Protein AF-A0AAV4CI43-F1 (afdb_monomer)

Organism: NCBI:txid259542

Solvent-accessible surface area (backbone atoms only — not comparable to full-atom values): 6986 Å² total; per-residue (Å²): 108,68,69,60,51,53,51,51,52,52,49,49,54,48,39,61,66,54,59,50,48,66,75,42,46,82,71,72,71,64,87,42,60,63,74,59,52,51,53,55,49,52,40,51,52,26,58,75,71,66,40,61,73,59,32,51,54,52,51,53,51,51,56,53,36,72,74,34,63,70,53,42,51,54,58,24,53,59,76,71,57,84,60,95,55,79,66,60,56,55,54,51,51,53,47,50,52,52,49,49,52,52,50,56,56,69,69,49,82,70,83,72,80,75,75,82,84,112

Foldseek 3Di:
DVVVVVVVVVVVVCCVPPVVVVVCVLVVPQQACVVVVVLVVVLVVCVVVVPVVVNVVSVVVNVVCVVDSVNVNVVSVVVVPPPPPVVVVVVVVVVVVVVVVVVVVVPDPPPPPPVPPD

InterPro domains:
  IPR027272 Piezo family [PTHR13167] (1-79)
  IPR031334 Piezo non-specific cation channel, cap domain [PF12166] (1-77)

Secondary structure (DSSP, 8-state):
-HHHHHHHHHHHHHIIIIIHHHHHHHHH--S--HHHHHHHHHHHHHHHHT-HHHHHHHHHHHHHHHH-HHHHHHHHHHTT--S--HHHHHHHHHHHHHHHHHHHHHHS------SS--

Sequence (118 aa):
MYVSFVLVIFKFIRSAFIEGRMMYVPYEELPNIDCLLMLFDQMQMAREMKDYWVEEELVAKIIFIFRTPDILFRITRLDLDIKPQPEKSKSHLALLSKFYEEMHNRSRWKPTKLSKFL

pLDDT: mean 75.95, std 16.16, range [40.03, 96.81]

Structure (mmCIF, N/CA/C/O backbone):
data_AF-A0AAV4CI43-F1
#
_entry.id   AF-A0AAV4CI43-F1
#
loop_
_atom_site.group_PDB
_atom_site.id
_atom_site.type_symbol
_atom_site.label_atom_id
_atom_site.label_alt_id
_atom_site.label_comp_id
_atom_site.label_asym_id
_atom_site.label_entity_id
_atom_site.label_seq_id
_atom_site.pdbx_PDB_ins_code
_atom_site.Cartn_x
_atom_site.Cartn_y
_atom_site.Cartn_z
_atom_site.occupancy
_atom_site.B_iso_or_equiv
_atom_site.auth_seq_id
_atom_site.auth_comp_id
_atom_site.auth_asym_id
_atom_site.auth_atom_id
_atom_site.pdbx_PDB_model_num
ATOM 1 N N . MET A 1 1 ? 26.642 -23.637 -22.091 1.00 87.69 1 MET A N 1
ATOM 2 C CA . MET A 1 1 ? 27.150 -22.543 -21.235 1.00 87.69 1 MET A CA 1
ATOM 3 C C . MET A 1 1 ? 26.820 -21.162 -21.790 1.00 87.69 1 MET A C 1
ATOM 5 O O . MET A 1 1 ? 26.128 -20.425 -21.106 1.00 87.69 1 MET A O 1
ATOM 9 N N . TYR A 1 2 ? 27.212 -20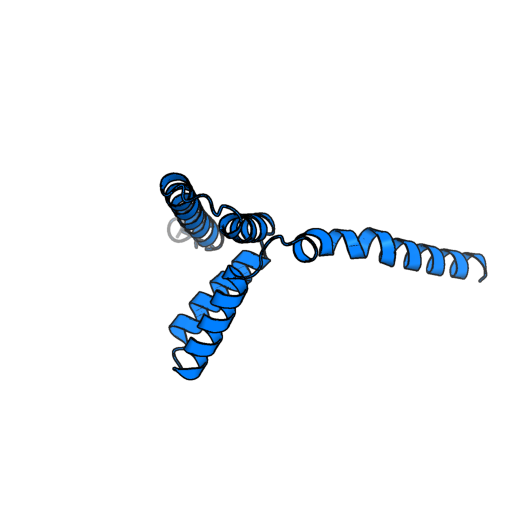.811 -23.022 1.00 92.25 2 TYR A N 1
ATOM 10 C CA . TYR A 1 2 ? 26.881 -19.490 -23.589 1.00 92.25 2 TYR A CA 1
ATOM 11 C C . TYR A 1 2 ? 25.369 -19.277 -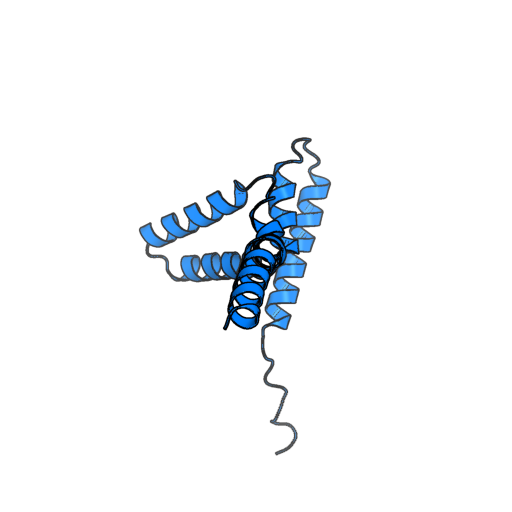23.785 1.00 92.25 2 TYR A C 1
ATOM 13 O O . TYR A 1 2 ? 24.796 -18.332 -23.2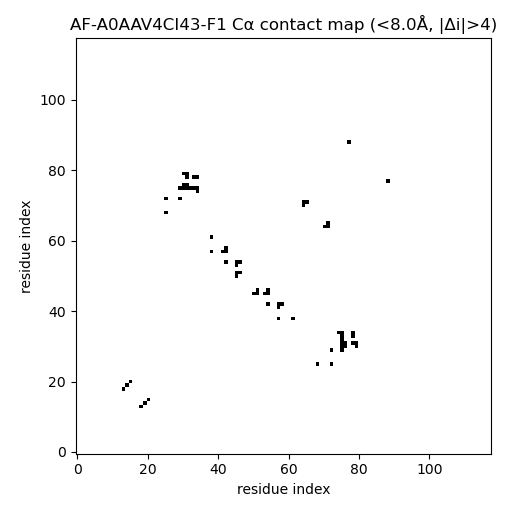56 1.00 92.25 2 TYR A O 1
ATOM 21 N N . VAL A 1 3 ? 24.693 -20.213 -24.458 1.00 94.62 3 VAL A N 1
ATOM 22 C CA . VAL A 1 3 ? 23.250 -20.101 -24.746 1.00 94.62 3 VAL A CA 1
ATOM 23 C C . VAL A 1 3 ? 22.408 -20.087 -23.464 1.00 94.62 3 VAL A C 1
ATOM 25 O O . VAL A 1 3 ? 21.491 -19.282 -23.344 1.00 94.62 3 VAL A O 1
ATOM 28 N N . SER A 1 4 ? 22.747 -20.915 -22.470 1.00 94.44 4 SER A N 1
ATOM 29 C CA . SER A 1 4 ? 22.055 -20.924 -21.172 1.00 94.44 4 SER A CA 1
ATOM 30 C C . SER A 1 4 ? 22.207 -19.594 -20.431 1.00 94.44 4 SER A C 1
ATOM 32 O O . SER A 1 4 ? 21.239 -19.106 -19.860 1.00 94.44 4 SER A O 1
ATOM 34 N N . PHE A 1 5 ? 23.391 -18.978 -20.479 1.00 95.38 5 PHE A N 1
ATOM 35 C CA . PHE A 1 5 ? 23.646 -17.683 -19.848 1.00 95.38 5 PHE A CA 1
ATOM 36 C C . PHE A 1 5 ? 22.871 -16.549 -20.531 1.00 95.38 5 PHE A C 1
ATOM 38 O O . PHE A 1 5 ? 22.192 -15.771 -19.863 1.00 95.38 5 PHE A O 1
ATOM 45 N N . VAL A 1 6 ? 22.890 -16.511 -21.867 1.00 95.50 6 VAL A N 1
ATOM 46 C CA . VAL A 1 6 ? 22.145 -15.516 -22.653 1.00 95.50 6 VAL A CA 1
ATOM 47 C C . VAL A 1 6 ? 20.635 -15.639 -22.418 1.00 95.50 6 VAL A C 1
ATOM 49 O O . VAL A 1 6 ? 19.965 -14.626 -22.235 1.00 95.50 6 VAL A O 1
ATOM 52 N N . LEU A 1 7 ? 20.093 -16.861 -22.343 1.00 94.12 7 LEU A N 1
ATOM 53 C CA . LEU A 1 7 ? 18.671 -17.078 -22.052 1.00 94.12 7 LEU A CA 1
ATOM 54 C C . LEU A 1 7 ? 18.281 -16.626 -20.639 1.00 94.12 7 LEU A C 1
ATOM 56 O O . LEU A 1 7 ? 17.212 -16.043 -20.469 1.00 94.12 7 LEU A O 1
ATOM 60 N N . VAL A 1 8 ? 19.130 -16.855 -19.633 1.00 94.69 8 VAL A N 1
ATOM 61 C CA . VAL A 1 8 ? 18.873 -16.400 -18.256 1.00 94.69 8 VAL A CA 1
ATOM 62 C C . VAL A 1 8 ? 18.861 -14.874 -18.180 1.00 94.69 8 VAL A C 1
ATOM 64 O O . VAL A 1 8 ? 17.922 -14.310 -17.625 1.00 94.69 8 VAL A O 1
ATOM 67 N N . ILE A 1 9 ? 19.837 -14.202 -18.799 1.00 94.00 9 ILE A N 1
ATOM 68 C CA . ILE A 1 9 ? 19.885 -12.732 -18.846 1.00 94.00 9 ILE A CA 1
ATOM 69 C C . ILE A 1 9 ? 18.664 -12.175 -19.579 1.00 94.00 9 ILE A C 1
ATOM 71 O O . ILE A 1 9 ? 18.012 -11.255 -19.089 1.00 94.00 9 ILE A O 1
ATOM 75 N N . PHE A 1 10 ? 18.309 -12.758 -20.723 1.00 91.19 10 PHE A N 1
ATOM 76 C CA . PHE A 1 10 ? 17.148 -12.325 -21.491 1.00 91.19 10 PHE A CA 1
ATOM 77 C C . PHE A 1 10 ? 15.839 -12.502 -20.710 1.00 91.19 10 PHE A C 1
ATOM 79 O O . PHE A 1 10 ? 15.006 -11.597 -20.695 1.00 91.19 10 PHE A O 1
ATOM 86 N N . LYS A 1 11 ? 15.657 -13.632 -20.011 1.00 89.00 11 LYS A N 1
ATOM 87 C CA . LYS A 1 11 ? 14.485 -13.850 -19.147 1.00 89.00 11 LYS A CA 1
ATOM 88 C C . LYS A 1 11 ? 14.458 -12.885 -17.966 1.00 89.00 11 LYS A C 1
ATOM 90 O O . LYS A 1 11 ? 13.384 -12.397 -17.637 1.00 89.00 11 LYS A O 1
ATOM 95 N N . PHE A 1 12 ? 15.607 -12.590 -17.365 1.00 90.75 12 PHE A N 1
ATOM 96 C CA . PHE A 1 12 ? 15.700 -11.650 -16.252 1.00 90.75 12 PHE A CA 1
ATOM 97 C C . PHE A 1 12 ? 15.295 -10.236 -16.677 1.00 90.75 12 PHE A C 1
ATOM 99 O O . PHE A 1 12 ? 14.416 -9.641 -16.062 1.00 90.75 12 PHE A O 1
ATOM 106 N N . ILE A 1 13 ? 15.859 -9.738 -17.782 1.00 90.75 13 ILE A N 1
ATOM 107 C CA . ILE A 1 13 ? 15.497 -8.433 -18.350 1.00 90.75 13 ILE A CA 1
ATOM 108 C C . ILE A 1 13 ? 14.008 -8.424 -18.726 1.00 90.75 13 ILE A C 1
ATOM 110 O O . ILE A 1 13 ? 13.281 -7.507 -18.355 1.00 90.75 13 ILE A O 1
ATOM 114 N N . ARG A 1 14 ? 13.506 -9.466 -19.399 1.00 87.19 14 ARG A N 1
ATOM 115 C CA . ARG A 1 14 ? 12.088 -9.546 -19.776 1.00 87.19 14 ARG A CA 1
ATOM 116 C C . ARG A 1 14 ? 11.165 -9.487 -18.554 1.00 87.19 14 ARG A C 1
ATOM 118 O O . ARG A 1 14 ? 10.192 -8.738 -18.570 1.00 87.19 14 ARG A O 1
ATOM 125 N N . SER A 1 15 ? 11.478 -10.240 -17.505 1.00 84.25 15 SER A N 1
ATOM 126 C CA . SER A 1 15 ? 10.648 -10.301 -16.300 1.00 84.25 15 SER A CA 1
ATOM 127 C C . SER A 1 15 ? 10.701 -9.000 -15.493 1.00 84.25 15 SER A C 1
ATOM 129 O O . SER A 1 15 ? 9.663 -8.491 -15.074 1.00 84.25 15 SER A O 1
ATOM 131 N N . ALA A 1 16 ? 11.884 -8.391 -15.369 1.00 81.81 16 ALA A N 1
ATOM 132 C CA . ALA A 1 16 ? 12.063 -7.116 -14.678 1.00 81.81 16 ALA A CA 1
ATOM 133 C C . ALA A 1 16 ? 11.298 -5.958 -15.344 1.00 81.81 16 ALA A C 1
ATOM 135 O O . ALA A 1 16 ? 10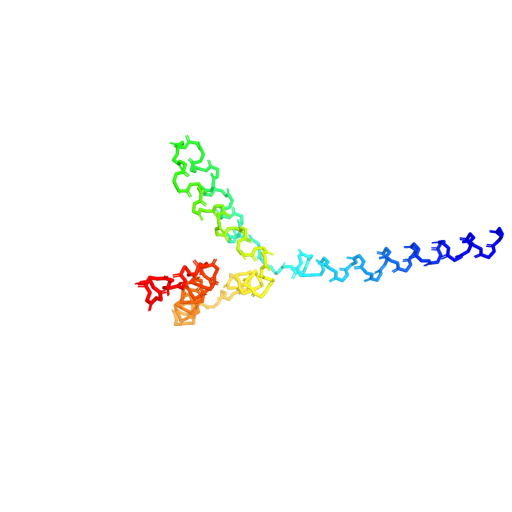.709 -5.129 -14.652 1.00 81.81 16 ALA A O 1
ATOM 136 N N . PHE A 1 17 ? 11.282 -5.897 -16.680 1.00 77.19 17 PHE A N 1
ATOM 137 C CA . PHE A 1 17 ? 10.661 -4.781 -17.400 1.00 77.19 17 PHE A CA 1
ATOM 138 C C . PHE A 1 17 ? 9.166 -4.974 -17.681 1.00 77.19 17 PHE A C 1
ATOM 140 O O . PHE A 1 17 ? 8.424 -3.997 -17.628 1.00 77.19 17 PHE A O 1
ATOM 147 N N . ILE A 1 18 ? 8.712 -6.193 -17.987 1.00 72.31 18 ILE A N 1
ATOM 148 C CA . ILE A 1 18 ? 7.344 -6.424 -18.489 1.00 72.31 18 ILE A CA 1
ATOM 149 C C . ILE A 1 18 ? 6.431 -6.992 -17.405 1.00 72.31 18 ILE A C 1
ATOM 151 O O . ILE A 1 18 ? 5.344 -6.472 -17.180 1.00 72.31 18 ILE A O 1
ATOM 155 N N . GLU A 1 19 ? 6.860 -8.051 -16.723 1.00 70.56 19 GLU A N 1
ATOM 156 C CA . GLU A 1 19 ? 6.009 -8.757 -15.755 1.00 70.56 19 GLU A CA 1
ATOM 157 C C . GLU A 1 19 ? 5.982 -8.040 -14.404 1.00 70.56 19 GLU A C 1
ATOM 159 O O . GLU A 1 19 ? 4.920 -7.919 -13.797 1.00 70.56 19 GLU A O 1
ATOM 164 N N . GLY A 1 20 ? 7.127 -7.499 -13.973 1.00 69.25 20 GLY A N 1
ATOM 165 C CA . GLY A 1 20 ? 7.229 -6.738 -12.733 1.00 69.25 20 GLY A CA 1
ATOM 166 C C . GLY A 1 20 ? 6.344 -5.497 -12.757 1.00 69.25 20 GLY A C 1
ATOM 167 O O . GLY A 1 20 ? 5.473 -5.345 -11.912 1.00 69.25 20 GLY A O 1
ATOM 168 N N . ARG A 1 21 ? 6.508 -4.631 -13.763 1.00 67.94 21 ARG A N 1
ATOM 169 C CA . ARG A 1 21 ? 5.815 -3.333 -13.821 1.00 67.94 21 ARG A CA 1
ATOM 170 C C . ARG A 1 21 ? 4.298 -3.478 -13.904 1.00 67.94 21 ARG A C 1
ATOM 172 O O . ARG A 1 21 ? 3.590 -2.747 -13.225 1.00 67.94 21 ARG A O 1
ATOM 179 N N . MET A 1 22 ? 3.795 -4.451 -14.664 1.00 67.56 22 MET A N 1
ATOM 180 C CA . MET A 1 22 ? 2.360 -4.606 -14.928 1.00 67.56 22 MET A CA 1
ATOM 181 C C . MET A 1 22 ? 1.543 -4.970 -13.676 1.00 67.56 22 MET A C 1
ATOM 183 O O . MET A 1 22 ? 0.391 -4.556 -13.570 1.00 67.56 22 MET A O 1
ATOM 187 N N . MET A 1 23 ? 2.138 -5.678 -12.705 1.00 71.75 23 MET A N 1
ATOM 188 C CA . MET A 1 23 ? 1.498 -5.937 -11.406 1.00 71.75 23 MET A CA 1
ATOM 189 C C . MET A 1 23 ? 1.442 -4.700 -10.498 1.00 71.75 23 MET A C 1
ATOM 191 O O . MET A 1 23 ? 0.552 -4.619 -9.651 1.00 71.75 23 MET A O 1
ATOM 195 N N . TYR A 1 24 ? 2.359 -3.743 -10.672 1.00 75.75 24 TYR A N 1
ATOM 196 C CA . TYR A 1 24 ? 2.443 -2.533 -9.847 1.00 75.75 24 TYR A CA 1
ATOM 197 C C . TYR A 1 24 ? 1.699 -1.325 -10.428 1.00 75.75 24 TYR A C 1
ATOM 199 O O . TYR A 1 24 ? 1.371 -0.424 -9.663 1.00 75.75 24 TYR A O 1
ATOM 207 N N . VAL A 1 25 ? 1.344 -1.326 -11.722 1.00 74.94 25 VAL A N 1
ATOM 208 C CA . VAL A 1 25 ? 0.537 -0.265 -12.370 1.00 74.94 25 VAL A CA 1
ATOM 209 C C . VAL A 1 25 ? -0.666 0.209 -11.534 1.00 74.94 25 VAL A C 1
ATOM 211 O O . VAL A 1 25 ? -0.816 1.419 -11.380 1.00 74.94 25 VAL A O 1
ATOM 214 N N . PRO A 1 26 ? -1.518 -0.664 -10.948 1.00 75.69 26 PRO A N 1
ATOM 215 C CA . PRO A 1 26 ? -2.662 -0.198 -10.157 1.00 75.69 26 PRO A CA 1
ATOM 216 C C . PRO A 1 26 ? -2.283 0.517 -8.850 1.00 75.69 26 PRO A C 1
ATOM 218 O O . PRO A 1 26 ? -3.163 1.128 -8.254 1.00 75.69 26 PRO A O 1
ATOM 221 N N . TYR A 1 27 ? -1.025 0.429 -8.403 1.00 77.50 27 TYR A N 1
ATOM 222 C CA . TYR A 1 27 ? -0.500 1.072 -7.193 1.00 77.50 27 TYR A CA 1
ATOM 223 C C . TYR A 1 27 ? 0.434 2.259 -7.488 1.00 77.50 27 TYR A C 1
ATOM 225 O O . TYR A 1 27 ? 0.579 3.132 -6.637 1.00 77.50 27 TYR A O 1
ATOM 233 N N . GLU A 1 28 ? 1.077 2.304 -8.659 1.00 75.12 28 GLU A N 1
ATOM 234 C CA . GLU A 1 28 ? 1.926 3.434 -9.077 1.00 75.12 28 GLU A CA 1
ATOM 235 C C . GLU A 1 28 ? 1.089 4.619 -9.594 1.00 75.12 28 GLU A C 1
ATOM 237 O O . GLU A 1 28 ? 1.448 5.770 -9.366 1.00 75.12 28 GLU A O 1
ATOM 242 N N . GLU A 1 29 ? -0.056 4.359 -10.233 1.00 75.50 29 GLU A N 1
ATOM 243 C CA . GLU A 1 29 ? -0.846 5.370 -10.958 1.00 75.50 29 GLU A CA 1
ATOM 244 C C . GLU A 1 29 ? -2.080 5.857 -10.164 1.00 75.50 29 GLU A C 1
ATOM 246 O O . GLU A 1 29 ? -3.193 5.946 -10.700 1.00 75.50 29 GLU A O 1
ATOM 251 N N . LEU A 1 30 ? -1.923 6.138 -8.861 1.00 80.62 30 LEU A N 1
ATOM 252 C CA . LEU A 1 30 ? -3.019 6.655 -8.029 1.00 80.62 30 LEU A CA 1
ATOM 253 C C . LEU A 1 30 ? -3.156 8.184 -8.161 1.00 80.62 30 LEU A C 1
ATOM 255 O O . LEU A 1 30 ? -2.202 8.905 -7.877 1.00 80.62 30 LEU A O 1
ATOM 259 N N . PRO A 1 31 ? -4.346 8.707 -8.516 1.00 76.81 31 PRO A N 1
ATOM 260 C CA . PRO A 1 31 ? -4.559 10.145 -8.681 1.00 76.81 31 PRO A CA 1
ATOM 261 C C . PRO A 1 31 ? -4.545 10.958 -7.374 1.00 76.81 31 PRO A C 1
ATOM 263 O O . PRO A 1 31 ? -4.041 12.078 -7.369 1.00 76.81 31 PRO A O 1
ATOM 266 N N . ASN A 1 32 ? -5.129 10.435 -6.289 1.00 81.06 32 ASN A N 1
ATOM 267 C CA . ASN A 1 32 ? -5.109 11.045 -4.955 1.00 81.06 32 ASN A CA 1
ATOM 268 C C . ASN A 1 32 ? -5.147 9.944 -3.873 1.00 81.06 32 ASN A C 1
ATOM 270 O O . ASN A 1 32 ? -5.933 9.007 -3.979 1.00 81.06 32 ASN A O 1
ATOM 274 N N . ILE A 1 33 ? -4.291 10.040 -2.852 1.00 85.25 33 ILE A N 1
ATOM 275 C CA . ILE A 1 33 ? -4.096 9.043 -1.785 1.00 85.25 33 ILE A CA 1
ATOM 276 C C . ILE A 1 33 ? -4.581 9.580 -0.415 1.00 85.25 33 ILE A C 1
ATOM 278 O O . ILE A 1 33 ? -4.549 8.858 0.580 1.00 85.25 33 ILE A O 1
ATOM 282 N N . ASP A 1 34 ? -5.096 10.811 -0.340 1.00 84.38 34 ASP A N 1
ATOM 283 C CA . ASP A 1 34 ? -5.432 11.499 0.916 1.00 84.38 34 ASP A CA 1
ATOM 284 C C . ASP A 1 34 ? -6.434 10.723 1.786 1.00 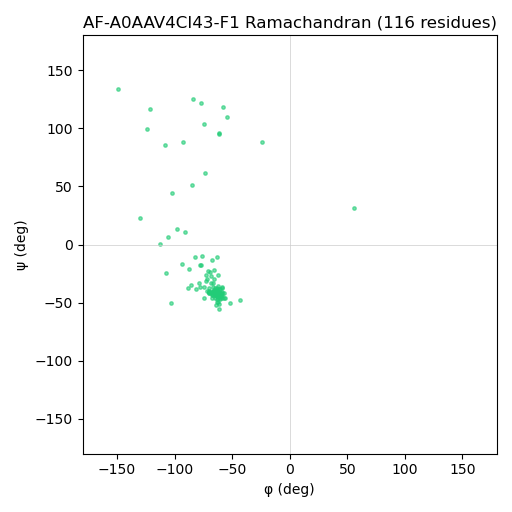84.38 34 ASP A C 1
ATOM 286 O O . ASP A 1 34 ? -6.188 10.514 2.973 1.00 84.38 34 ASP A O 1
ATOM 290 N N . CYS A 1 35 ? -7.521 10.198 1.208 1.00 80.56 35 CYS A N 1
ATOM 291 C CA . CYS A 1 35 ? -8.487 9.378 1.948 1.00 80.56 35 CYS A CA 1
ATOM 292 C C . CYS A 1 35 ? -7.849 8.121 2.574 1.00 80.56 35 CYS A C 1
ATOM 294 O O . CYS A 1 35 ? -8.187 7.732 3.696 1.00 80.56 35 CYS A O 1
ATOM 296 N N . LEU A 1 36 ? -6.895 7.495 1.878 1.00 87.31 36 LEU A N 1
ATOM 297 C CA . LEU A 1 36 ? -6.182 6.329 2.395 1.00 87.31 36 LEU A CA 1
ATOM 298 C C . LEU A 1 36 ? -5.239 6.722 3.540 1.00 87.31 36 LEU A C 1
ATOM 300 O O . LEU A 1 36 ? -5.187 6.019 4.548 1.00 87.31 36 LEU A O 1
ATOM 304 N N . LEU A 1 37 ? -4.539 7.855 3.412 1.00 89.62 37 LEU A N 1
ATOM 305 C CA . LEU A 1 37 ? -3.697 8.402 4.480 1.00 89.62 37 LEU A CA 1
ATOM 306 C C . LEU A 1 37 ? -4.517 8.725 5.731 1.00 89.62 37 LEU A C 1
ATOM 308 O O . LEU A 1 37 ? -4.103 8.367 6.830 1.00 89.62 37 LEU A O 1
ATOM 312 N N . MET A 1 38 ? -5.708 9.308 5.569 1.00 88.75 38 MET A N 1
ATOM 313 C CA . MET A 1 38 ? -6.625 9.542 6.686 1.00 88.75 38 MET A CA 1
ATOM 314 C C . MET A 1 38 ? -7.001 8.230 7.383 1.00 88.75 38 MET A C 1
ATOM 316 O O . MET A 1 38 ? -7.006 8.175 8.607 1.00 88.75 38 MET A O 1
ATOM 320 N N . LEU A 1 39 ? -7.2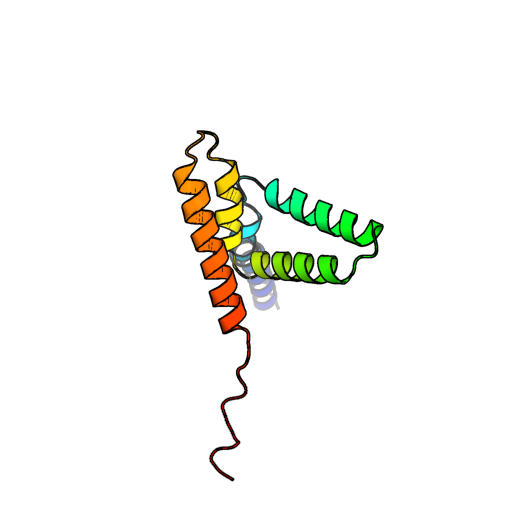63 7.153 6.636 1.00 89.44 39 LEU A N 1
ATOM 321 C CA . LEU A 1 39 ? -7.581 5.840 7.210 1.00 89.44 39 LEU A CA 1
ATOM 322 C C . LEU A 1 39 ? -6.412 5.254 8.022 1.00 89.44 39 LEU A C 1
ATOM 324 O O . LEU A 1 39 ? -6.627 4.675 9.088 1.00 89.44 39 LEU A O 1
ATOM 328 N N . PHE A 1 40 ? -5.180 5.423 7.535 1.00 92.06 40 PHE A N 1
ATOM 329 C CA . PHE A 1 40 ? -3.975 5.014 8.261 1.00 92.06 40 PHE A CA 1
ATOM 330 C C . PHE A 1 40 ? -3.749 5.836 9.530 1.00 92.06 40 PHE A C 1
ATOM 332 O O . PHE A 1 40 ? -3.327 5.279 10.543 1.00 92.06 40 PHE A O 1
ATOM 339 N N . ASP A 1 41 ? -4.064 7.127 9.497 1.00 94.75 41 ASP A N 1
ATOM 340 C CA . ASP A 1 41 ? -3.992 7.998 10.667 1.00 94.75 41 ASP A CA 1
ATOM 341 C C . ASP A 1 41 ? -5.035 7.599 11.724 1.00 94.75 41 ASP A C 1
ATOM 343 O O . ASP A 1 41 ? -4.699 7.416 12.892 1.00 94.75 41 ASP A O 1
ATOM 347 N N . GLN A 1 42 ? -6.274 7.301 11.309 1.00 93.75 42 GLN A N 1
ATOM 348 C CA . GLN A 1 42 ? -7.305 6.772 12.215 1.00 93.75 42 GLN A CA 1
ATOM 349 C C . GLN A 1 42 ? -6.884 5.454 12.886 1.00 93.75 42 GLN A C 1
ATOM 351 O O . GLN A 1 42 ? -7.177 5.240 14.061 1.00 93.75 42 GLN A O 1
ATOM 356 N N . MET A 1 43 ? -6.169 4.573 12.176 1.00 93.81 43 MET A N 1
ATOM 357 C CA . MET A 1 43 ? -5.626 3.341 12.762 1.00 93.81 43 MET A CA 1
ATOM 358 C C . MET A 1 43 ? -4.586 3.643 13.852 1.00 93.81 43 MET A C 1
ATOM 360 O O . MET A 1 43 ? -4.582 2.992 14.896 1.00 93.81 43 MET A O 1
ATOM 364 N N . GLN A 1 44 ? -3.713 4.630 13.637 1.00 95.00 44 GLN A N 1
ATOM 365 C CA . GLN A 1 44 ? -2.733 5.023 14.653 1.00 95.00 44 GLN A CA 1
ATOM 366 C C . GLN A 1 44 ? -3.410 5.677 15.859 1.00 95.00 44 GLN A C 1
ATOM 368 O O . GLN A 1 44 ? -3.089 5.326 16.992 1.00 95.00 44 GLN A O 1
ATOM 373 N N . MET A 1 45 ? -4.417 6.525 15.639 1.00 95.81 45 MET A N 1
ATOM 374 C CA . MET A 1 45 ? -5.231 7.083 16.724 1.00 95.81 45 MET A CA 1
ATOM 375 C C . MET A 1 45 ? -5.923 5.984 17.544 1.00 95.81 45 MET A C 1
ATOM 377 O O . MET A 1 45 ? -5.897 6.021 18.774 1.00 95.81 45 MET A O 1
ATOM 381 N N . ALA A 1 46 ? -6.499 4.967 16.892 1.00 94.81 46 ALA A N 1
ATOM 382 C CA . ALA A 1 46 ? -7.110 3.825 17.581 1.00 94.81 46 ALA A CA 1
ATOM 383 C C . ALA A 1 46 ? -6.090 3.061 18.447 1.00 94.81 46 ALA A C 1
ATOM 385 O O . ALA A 1 46 ? -6.395 2.673 19.580 1.00 94.81 46 ALA A O 1
ATOM 386 N N . ARG A 1 47 ? -4.850 2.920 17.959 1.00 95.38 47 ARG A N 1
ATOM 387 C CA . ARG A 1 47 ? -3.746 2.304 18.705 1.00 95.38 47 ARG A CA 1
ATOM 388 C C . ARG A 1 47 ? -3.324 3.126 19.921 1.00 95.38 47 ARG A C 1
ATOM 390 O O . ARG A 1 47 ? -3.071 2.553 20.979 1.00 95.38 47 ARG A O 1
ATOM 397 N N . GLU A 1 48 ? -3.270 4.450 19.799 1.00 96.81 48 GLU A N 1
ATOM 398 C CA . GLU A 1 48 ? -2.986 5.347 20.927 1.00 96.81 48 GLU A CA 1
ATOM 399 C C . GLU A 1 48 ? -4.074 5.264 22.006 1.00 96.81 48 GLU A C 1
ATOM 401 O O . GLU A 1 48 ? -3.767 5.242 23.200 1.00 96.81 48 GLU A O 1
ATOM 406 N N . MET A 1 49 ? -5.337 5.125 21.593 1.00 95.81 49 MET A N 1
ATOM 407 C CA . MET A 1 49 ? -6.479 4.919 22.491 1.00 95.81 49 MET A CA 1
ATOM 408 C C . MET A 1 49 ? -6.579 3.491 23.053 1.00 95.81 49 MET A C 1
ATOM 410 O O . MET A 1 49 ? -7.354 3.258 23.981 1.00 95.81 49 MET A O 1
ATOM 414 N N . LYS A 1 50 ? -5.776 2.545 22.543 1.00 95.19 50 LYS A N 1
ATOM 415 C CA . LYS A 1 50 ? -5.813 1.109 22.877 1.00 95.19 50 LYS A CA 1
ATOM 416 C C . LYS A 1 50 ? -7.189 0.464 22.654 1.00 95.19 50 LYS A C 1
ATOM 418 O O . LYS A 1 50 ? -7.549 -0.479 23.363 1.00 95.19 50 LYS A O 1
ATOM 423 N N . ASP A 1 51 ? -7.945 0.957 21.674 1.00 94.31 51 ASP A N 1
ATOM 424 C CA . ASP A 1 51 ? -9.223 0.368 21.271 1.00 94.31 51 ASP A CA 1
ATOM 425 C C . ASP A 1 51 ? -9.012 -0.627 20.122 1.00 94.31 51 ASP A C 1
ATOM 427 O O . ASP A 1 51 ? -9.064 -0.296 18.935 1.00 94.31 51 ASP A O 1
ATOM 431 N N . TYR A 1 52 ? -8.746 -1.877 20.501 1.00 91.62 52 TYR A N 1
ATOM 432 C CA . TYR A 1 52 ? -8.413 -2.941 19.555 1.00 91.62 52 TYR A CA 1
ATOM 433 C C . TYR A 1 52 ? -9.594 -3.379 18.680 1.00 91.62 52 TYR A C 1
ATOM 435 O O . TYR A 1 52 ? -9.374 -3.892 17.586 1.00 91.62 52 TYR A O 1
ATOM 443 N N . TRP A 1 53 ? -10.836 -3.173 19.129 1.00 92.50 53 TRP A N 1
ATOM 444 C CA . TRP A 1 53 ? -12.023 -3.540 18.349 1.00 92.50 53 TRP A CA 1
ATOM 445 C C . TRP A 1 53 ? -12.146 -2.660 17.102 1.00 92.50 53 TRP A C 1
ATOM 447 O O . TRP A 1 53 ? -12.400 -3.150 16.002 1.00 92.50 53 TRP A O 1
ATOM 457 N N . VAL A 1 54 ? -11.907 -1.357 17.270 1.00 92.31 54 VAL A N 1
ATOM 458 C CA . VAL A 1 54 ? -11.906 -0.391 16.166 1.00 92.31 54 VAL A CA 1
ATOM 459 C C . VAL A 1 54 ? -10.675 -0.573 15.277 1.00 92.31 54 VAL A C 1
ATOM 461 O O . VAL A 1 54 ? -10.797 -0.512 14.052 1.00 92.31 54 VAL A O 1
ATOM 464 N N . GLU A 1 55 ? -9.500 -0.835 15.865 1.00 91.88 55 GLU A N 1
ATOM 465 C CA . GLU A 1 55 ? -8.280 -1.134 15.101 1.00 91.88 55 GLU A CA 1
ATOM 466 C C . GLU A 1 55 ? -8.498 -2.326 14.155 1.00 91.88 55 GLU A C 1
ATOM 468 O O . GLU A 1 55 ? -8.175 -2.233 12.969 1.00 91.88 55 GLU A O 1
ATOM 473 N N . GLU A 1 56 ? -9.104 -3.415 14.637 1.00 92.25 56 GLU A N 1
ATOM 474 C CA . GLU A 1 56 ? -9.377 -4.609 13.830 1.00 92.25 56 GLU A CA 1
ATOM 475 C C . GLU A 1 56 ? -10.318 -4.312 12.648 1.00 92.25 56 GLU A C 1
ATOM 477 O O . GLU A 1 56 ? -10.042 -4.727 11.517 1.00 92.25 56 GLU A O 1
ATOM 482 N N . GLU A 1 57 ? -11.389 -3.539 12.863 1.00 90.06 57 GLU A N 1
ATOM 483 C CA . GLU A 1 57 ? -12.318 -3.165 11.789 1.00 90.06 57 GLU A CA 1
ATOM 484 C C . GLU A 1 57 ? -11.652 -2.261 10.733 1.00 90.06 57 GLU A C 1
ATOM 486 O O . GLU A 1 57 ? -11.842 -2.453 9.525 1.00 90.06 57 GLU A O 1
ATOM 491 N N . LEU A 1 58 ? -10.838 -1.290 11.165 1.00 92.19 58 LEU A N 1
ATOM 492 C CA . LEU A 1 58 ? -10.097 -0.402 10.264 1.00 92.19 58 LEU A CA 1
ATOM 493 C C . LEU A 1 58 ? -9.061 -1.176 9.440 1.00 92.19 58 LEU A C 1
ATOM 495 O O . LEU A 1 58 ? -8.972 -0.986 8.224 1.00 92.19 58 LEU A O 1
ATOM 499 N N . VAL A 1 59 ? -8.328 -2.099 10.065 1.00 91.69 59 VAL A N 1
ATOM 500 C CA . VAL A 1 59 ? -7.355 -2.959 9.378 1.00 91.69 59 VAL A CA 1
ATOM 501 C C . VAL A 1 59 ? -8.050 -3.877 8.371 1.00 91.69 59 VAL A C 1
ATOM 503 O O . VAL A 1 59 ? -7.592 -3.993 7.230 1.00 91.69 59 VAL A O 1
ATOM 506 N N . ALA A 1 60 ? -9.188 -4.478 8.730 1.00 89.25 60 ALA A N 1
ATOM 507 C CA . ALA A 1 60 ? -9.973 -5.297 7.808 1.00 89.25 60 ALA A CA 1
ATOM 508 C C . ALA A 1 60 ? -10.415 -4.499 6.568 1.00 89.25 60 ALA A C 1
ATOM 510 O O . ALA A 1 60 ? -10.326 -4.992 5.438 1.00 89.25 60 ALA A O 1
ATOM 511 N N . LYS A 1 61 ? -10.825 -3.239 6.765 1.00 86.25 61 LYS A N 1
ATOM 512 C CA . LYS A 1 61 ? -11.208 -2.319 5.687 1.00 86.25 61 LYS A CA 1
ATOM 513 C C . LYS A 1 61 ? -10.035 -2.016 4.752 1.00 86.25 61 LYS A C 1
ATOM 515 O O . LYS A 1 61 ? -10.201 -2.094 3.536 1.00 86.25 61 LYS A O 1
ATOM 520 N N . ILE A 1 62 ? -8.845 -1.755 5.297 1.00 89.38 62 ILE A N 1
ATOM 521 C CA . ILE A 1 62 ? -7.619 -1.513 4.516 1.00 89.38 62 ILE A CA 1
ATOM 522 C C . ILE A 1 62 ? -7.254 -2.742 3.673 1.00 89.38 62 ILE A C 1
ATOM 524 O O . ILE A 1 62 ? -7.084 -2.629 2.459 1.00 89.38 62 ILE A O 1
ATOM 528 N N . ILE A 1 63 ? -7.188 -3.929 4.286 1.00 89.88 63 ILE A N 1
ATOM 529 C CA . ILE A 1 63 ? -6.852 -5.180 3.584 1.00 89.88 63 ILE A CA 1
ATOM 530 C C . ILE A 1 63 ? -7.826 -5.428 2.429 1.00 89.88 63 ILE A C 1
ATOM 532 O O . ILE A 1 63 ? -7.425 -5.822 1.332 1.00 89.88 63 ILE A O 1
ATOM 536 N N . PHE A 1 64 ? -9.113 -5.180 2.662 1.00 85.81 64 PHE A N 1
ATOM 537 C CA . PHE A 1 64 ? -10.138 -5.360 1.648 1.00 85.81 64 PHE A CA 1
ATOM 538 C C . PHE A 1 64 ? -9.965 -4.409 0.454 1.00 85.81 64 PHE A C 1
ATOM 540 O O . PHE A 1 64 ? -10.058 -4.849 -0.696 1.00 85.81 64 PHE A O 1
ATOM 547 N N . ILE A 1 65 ? -9.661 -3.134 0.717 1.00 86.06 65 ILE A N 1
ATOM 548 C CA . ILE A 1 65 ? -9.395 -2.130 -0.321 1.00 86.06 65 ILE A CA 1
ATOM 549 C C . ILE A 1 65 ? -8.188 -2.544 -1.174 1.00 86.06 65 ILE A C 1
ATOM 551 O O . ILE A 1 65 ? -8.286 -2.552 -2.398 1.00 86.06 65 ILE A O 1
ATOM 555 N N . PHE A 1 66 ? -7.082 -2.963 -0.553 1.00 87.56 66 PHE A N 1
ATOM 556 C CA . PHE A 1 66 ? -5.876 -3.381 -1.281 1.00 87.56 66 PHE A CA 1
ATOM 557 C C . PHE A 1 66 ? -6.050 -4.682 -2.069 1.00 87.56 66 PHE A C 1
ATOM 559 O O . PHE A 1 66 ? -5.397 -4.881 -3.089 1.00 87.56 66 PHE A O 1
ATOM 566 N N . ARG A 1 67 ? -6.951 -5.570 -1.640 1.00 84.56 67 ARG A N 1
ATOM 567 C CA . ARG A 1 67 ? -7.228 -6.820 -2.359 1.00 84.56 67 ARG A CA 1
ATOM 568 C C . ARG A 1 67 ? -7.982 -6.597 -3.674 1.00 84.56 67 ARG A C 1
ATOM 570 O O . ARG A 1 67 ? -7.921 -7.458 -4.552 1.00 84.56 67 ARG A O 1
ATOM 577 N N . THR A 1 68 ? -8.697 -5.480 -3.809 1.00 83.31 68 THR A N 1
ATOM 578 C CA . THR A 1 68 ? -9.530 -5.194 -4.982 1.00 83.31 68 THR A CA 1
ATOM 579 C C . THR A 1 68 ? -9.117 -3.862 -5.618 1.00 83.31 68 THR A C 1
ATOM 581 O O . THR A 1 68 ? -9.566 -2.807 -5.160 1.00 83.31 68 THR A O 1
ATOM 584 N N . PRO A 1 69 ? -8.322 -3.874 -6.705 1.00 82.69 69 PRO A N 1
ATOM 585 C CA . PRO A 1 69 ? -7.796 -2.645 -7.305 1.00 82.69 69 PRO A CA 1
ATOM 586 C C . PRO A 1 69 ? -8.901 -1.715 -7.838 1.00 82.69 69 PRO A C 1
ATOM 588 O O . PRO A 1 69 ? -8.734 -0.498 -7.834 1.00 82.69 69 PRO A O 1
ATOM 591 N N . ASP A 1 70 ? -10.069 -2.252 -8.211 1.00 81.62 70 ASP A N 1
ATOM 592 C CA . ASP A 1 70 ? -11.230 -1.450 -8.624 1.00 81.62 70 ASP A CA 1
ATOM 593 C C . ASP A 1 70 ? -11.750 -0.526 -7.516 1.00 81.62 70 ASP A C 1
ATOM 595 O O . ASP A 1 70 ? -12.188 0.594 -7.786 1.00 81.62 70 ASP A O 1
ATOM 599 N N . ILE A 1 71 ? -11.739 -0.997 -6.265 1.00 79.12 71 ILE A N 1
ATOM 600 C CA . ILE A 1 71 ? -12.222 -0.232 -5.109 1.00 79.12 71 ILE A CA 1
ATOM 601 C C . ILE A 1 71 ? -11.204 0.843 -4.759 1.00 79.12 71 ILE A C 1
ATOM 603 O O . ILE A 1 71 ? -11.585 1.999 -4.580 1.00 79.12 71 ILE A O 1
ATOM 607 N N . LEU A 1 72 ? -9.921 0.469 -4.725 1.00 83.50 72 LEU A N 1
ATOM 608 C CA . LEU A 1 72 ? -8.815 1.395 -4.504 1.00 83.50 72 LEU A CA 1
ATOM 609 C C . LEU A 1 72 ? -8.903 2.576 -5.480 1.00 83.50 72 LEU A C 1
ATOM 611 O O . LEU A 1 72 ? -8.943 3.732 -5.067 1.00 83.50 72 LEU A O 1
ATOM 615 N N . PHE A 1 73 ? -9.067 2.292 -6.770 1.00 84.00 73 PHE A N 1
ATOM 616 C CA . PHE A 1 73 ? -9.163 3.331 -7.786 1.00 84.00 73 PHE A CA 1
ATOM 617 C C . PHE A 1 73 ? -10.409 4.213 -7.647 1.00 84.00 73 PHE A C 1
ATOM 619 O O . PHE A 1 73 ? -10.338 5.434 -7.794 1.00 84.00 73 PHE A O 1
ATOM 626 N N . ARG A 1 74 ? -11.561 3.617 -7.324 1.00 78.56 74 ARG A N 1
ATOM 627 C CA . ARG A 1 74 ? -12.793 4.370 -7.060 1.00 78.56 74 ARG A CA 1
ATOM 628 C C . ARG A 1 74 ? -12.630 5.334 -5.893 1.00 78.56 74 ARG A C 1
ATOM 630 O O . ARG A 1 74 ? -13.069 6.466 -6.026 1.00 78.56 74 ARG A O 1
ATOM 637 N N . ILE A 1 75 ? -11.990 4.916 -4.802 1.00 76.06 75 ILE A N 1
ATOM 638 C CA . ILE A 1 75 ? -11.734 5.769 -3.632 1.00 76.06 75 ILE A CA 1
ATOM 639 C C . ILE A 1 75 ? -10.841 6.950 -4.024 1.00 76.06 75 ILE A C 1
ATOM 641 O O . ILE A 1 75 ? -11.211 8.097 -3.811 1.00 76.06 75 ILE A O 1
ATOM 645 N N . THR A 1 76 ? -9.731 6.675 -4.707 1.00 80.62 76 THR A N 1
ATOM 646 C CA . THR A 1 76 ? -8.726 7.692 -5.080 1.00 80.62 76 THR A CA 1
ATOM 647 C C . THR A 1 76 ? -9.230 8.738 -6.082 1.00 80.62 76 THR A C 1
ATOM 649 O O . THR A 1 76 ? -8.691 9.837 -6.172 1.00 80.62 76 THR A O 1
ATOM 652 N N . ARG A 1 77 ? -10.282 8.424 -6.851 1.00 77.19 77 ARG A N 1
ATOM 653 C CA . ARG A 1 77 ? -10.908 9.353 -7.805 1.00 77.19 77 ARG A CA 1
ATOM 654 C C . ARG A 1 77 ? -12.002 10.226 -7.197 1.00 77.19 77 ARG A C 1
ATOM 656 O O . ARG A 1 77 ? -12.323 11.251 -7.790 1.00 77.19 77 ARG A O 1
ATOM 663 N N . LEU A 1 78 ? -12.587 9.833 -6.065 1.00 65.62 78 LEU A N 1
ATOM 664 C CA . LEU A 1 78 ? -13.677 10.587 -5.435 1.00 65.62 78 LEU A CA 1
ATOM 665 C C . LEU A 1 78 ? -13.207 11.950 -4.911 1.00 65.62 78 LEU A C 1
ATOM 667 O O . LEU A 1 78 ? -13.964 12.912 -5.000 1.00 65.62 78 LEU A O 1
ATOM 671 N N . ASP A 1 79 ? -11.957 12.049 -4.455 1.00 59.34 79 ASP A N 1
ATOM 672 C CA . ASP A 1 79 ? -11.394 13.295 -3.918 1.00 59.34 79 ASP A CA 1
ATOM 673 C C . ASP A 1 79 ? -10.992 14.304 -5.009 1.00 59.34 79 ASP A C 1
ATOM 675 O O . ASP A 1 79 ? -10.856 15.494 -4.734 1.00 59.34 79 ASP A O 1
ATOM 679 N N 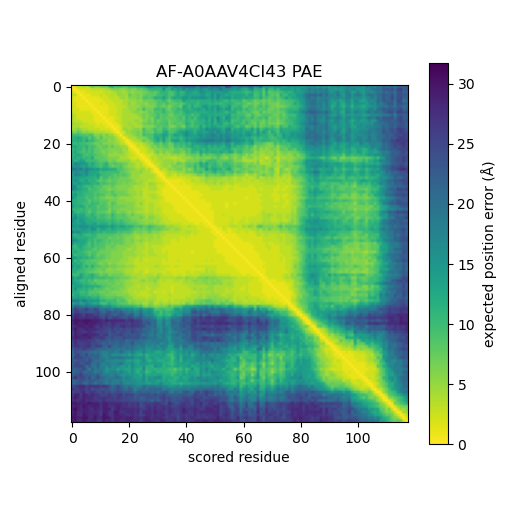. LEU A 1 80 ? -10.843 13.867 -6.268 1.00 55.66 80 LEU A N 1
ATOM 680 C CA . LEU A 1 80 ? -10.563 14.770 -7.392 1.00 55.66 80 LEU A CA 1
ATOM 681 C C . LEU A 1 80 ? -11.801 15.533 -7.888 1.00 55.66 80 LEU A C 1
ATOM 683 O O . LEU A 1 80 ? -11.654 16.534 -8.590 1.00 55.66 80 LEU A O 1
ATOM 687 N N . ASP A 1 81 ? -13.016 15.094 -7.550 1.00 52.91 81 ASP A N 1
ATOM 688 C CA . ASP A 1 81 ? -14.261 15.701 -8.038 1.00 52.91 81 ASP A CA 1
ATOM 689 C C . ASP A 1 81 ? -14.678 16.903 -7.164 1.00 52.91 81 ASP A C 1
ATOM 691 O O . ASP A 1 81 ? -15.820 17.023 -6.715 1.00 52.91 81 ASP A O 1
ATOM 695 N N . ILE A 1 82 ? -13.744 17.841 -6.933 1.00 52.38 82 ILE A N 1
ATOM 696 C CA . ILE A 1 82 ? -14.023 19.171 -6.365 1.00 52.38 82 ILE A CA 1
ATOM 697 C C . ILE A 1 82 ? -14.713 20.029 -7.444 1.00 52.38 82 ILE A C 1
ATOM 699 O O . ILE A 1 82 ? -14.251 21.079 -7.881 1.00 52.38 82 ILE A O 1
ATOM 703 N N . LYS A 1 83 ? -15.887 19.571 -7.873 1.00 46.47 83 LYS A N 1
ATOM 704 C CA . LYS A 1 83 ? -17.057 20.417 -8.064 1.00 46.47 83 LYS A CA 1
ATOM 705 C C . LYS A 1 83 ? -18.117 19.813 -7.147 1.00 46.47 83 LYS A C 1
ATOM 707 O O . LYS A 1 83 ? -18.494 18.668 -7.379 1.00 46.47 83 LYS A O 1
ATOM 712 N N . PRO A 1 84 ? -18.605 20.526 -6.116 1.00 49.34 84 PRO A N 1
ATOM 713 C CA . PRO A 1 84 ? -19.551 19.964 -5.160 1.00 49.34 84 PRO A CA 1
ATOM 714 C C . PRO A 1 84 ? -20.837 19.546 -5.883 1.00 49.34 84 PRO A C 1
ATOM 716 O O . PRO A 1 84 ? -21.730 20.354 -6.123 1.00 49.34 84 PRO A O 1
ATOM 719 N N . GLN A 1 85 ? -20.918 18.270 -6.256 1.00 45.41 85 GLN A N 1
ATOM 720 C CA . GLN A 1 85 ? -22.125 17.596 -6.709 1.00 45.41 85 GLN A CA 1
ATOM 721 C C . GLN A 1 85 ? -22.542 16.639 -5.587 1.00 45.41 85 GLN A C 1
ATOM 723 O O . GLN A 1 85 ? -22.159 15.464 -5.589 1.00 45.41 85 GLN A O 1
ATOM 728 N N . PRO A 1 86 ? -23.303 17.132 -4.590 1.00 53.84 86 PRO A N 1
ATOM 729 C CA . PRO A 1 86 ? -23.643 16.381 -3.380 1.00 53.84 86 PRO A CA 1
ATOM 730 C C . PRO A 1 86 ? -24.483 15.116 -3.641 1.00 53.84 86 PRO A C 1
ATOM 732 O O . PRO A 1 86 ? -24.647 14.298 -2.736 1.00 53.84 86 PRO A O 1
ATOM 735 N N . GLU A 1 87 ? -25.001 14.922 -4.859 1.00 52.53 87 GLU A N 1
ATOM 736 C CA . GLU A 1 87 ? -25.818 13.761 -5.240 1.00 52.53 87 GLU A CA 1
ATOM 737 C C . GLU A 1 87 ? -25.003 12.535 -5.685 1.00 52.53 87 GLU A C 1
ATOM 739 O O . GLU A 1 87 ? -25.379 11.393 -5.395 1.00 52.53 87 GLU A O 1
ATOM 744 N N . LYS A 1 88 ? -23.858 12.732 -6.353 1.00 49.69 88 LYS A N 1
ATOM 745 C CA . LYS A 1 88 ? -23.046 11.610 -6.865 1.00 49.69 88 LYS A CA 1
ATOM 746 C C . LYS A 1 88 ? -22.220 10.947 -5.769 1.00 49.69 88 LY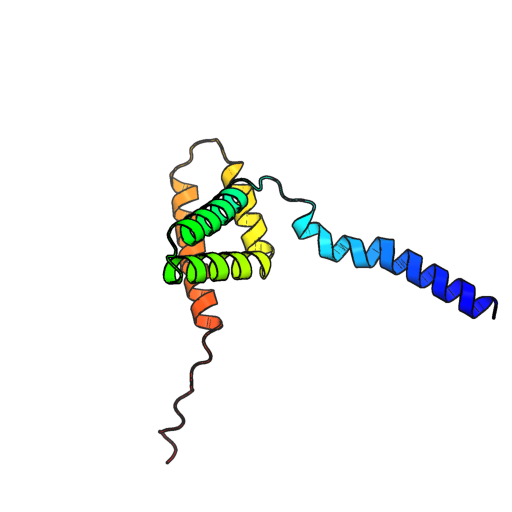S A C 1
ATOM 748 O O . LYS A 1 88 ? -22.114 9.726 -5.735 1.00 49.69 88 LYS A O 1
ATOM 753 N N . SER A 1 89 ? -21.717 11.739 -4.824 1.00 50.06 89 SER A N 1
ATOM 754 C CA . SER A 1 89 ? -20.967 11.224 -3.675 1.00 50.06 89 SER A CA 1
ATOM 755 C C . SER A 1 89 ? -21.838 10.303 -2.809 1.00 50.06 89 SER A C 1
ATOM 757 O O . SER A 1 89 ? -21.458 9.172 -2.530 1.00 50.06 89 SER A O 1
ATOM 759 N N . LYS A 1 90 ? -23.078 10.703 -2.495 1.00 53.25 90 LYS A N 1
ATOM 760 C CA . LYS A 1 90 ? -24.001 9.890 -1.679 1.00 53.25 90 LYS A CA 1
ATOM 761 C C . LYS A 1 90 ? -24.445 8.603 -2.373 1.00 53.25 90 LYS A C 1
ATOM 763 O O . LYS A 1 90 ? -24.506 7.557 -1.731 1.00 53.25 90 LYS A O 1
ATOM 768 N N . SER A 1 91 ? -24.733 8.660 -3.675 1.00 56.38 91 SER A N 1
ATOM 769 C CA . SER A 1 91 ? -25.105 7.468 -4.450 1.00 56.38 91 SER A CA 1
ATOM 770 C C . SER A 1 91 ? -23.936 6.493 -4.579 1.00 56.38 91 SER A C 1
ATOM 772 O O . SER A 1 91 ? -24.130 5.292 -4.412 1.00 56.38 91 SER A O 1
ATOM 774 N N . HIS A 1 92 ? -22.715 6.989 -4.783 1.00 54.09 92 HIS A N 1
ATOM 775 C CA . HIS A 1 92 ? -21.531 6.142 -4.894 1.00 54.09 92 HIS A CA 1
ATOM 776 C C . HIS A 1 92 ? -21.076 5.580 -3.537 1.00 54.09 92 HIS A C 1
ATOM 778 O O . HIS A 1 92 ? -20.717 4.411 -3.467 1.00 54.09 92 HIS A O 1
ATOM 784 N N . LEU A 1 93 ? -21.179 6.341 -2.442 1.00 58.50 93 LEU A N 1
ATOM 785 C CA . LEU A 1 93 ? -20.944 5.846 -1.077 1.00 58.50 93 LEU A CA 1
ATOM 786 C C . LEU A 1 93 ? -21.977 4.789 -0.661 1.00 58.50 93 LEU A C 1
ATOM 788 O O . LEU A 1 93 ? -21.614 3.796 -0.038 1.00 58.50 93 LEU A O 1
ATOM 792 N N . ALA A 1 94 ? -23.243 4.949 -1.061 1.00 68.94 94 ALA A N 1
ATOM 793 C CA . ALA A 1 94 ? -24.276 3.932 -0.862 1.00 68.94 94 ALA A CA 1
ATOM 794 C C . ALA A 1 94 ? -24.040 2.676 -1.718 1.00 68.94 94 ALA A C 1
ATOM 796 O O . ALA A 1 94 ? -24.371 1.570 -1.297 1.00 68.94 94 ALA A O 1
ATOM 797 N N . LEU A 1 95 ? -23.467 2.822 -2.917 1.00 66.94 95 LEU A N 1
ATOM 798 C CA . LEU A 1 95 ? -23.037 1.685 -3.733 1.00 66.94 95 LEU A CA 1
ATOM 799 C C . LEU A 1 95 ? -21.822 0.991 -3.123 1.00 66.94 95 LEU A C 1
ATOM 801 O O . LEU A 1 95 ? -21.800 -0.231 -3.084 1.00 66.94 95 LEU A O 1
ATOM 805 N N . LEU A 1 96 ? -20.848 1.744 -2.610 1.00 65.44 96 LEU A N 1
ATOM 806 C CA . LEU A 1 96 ? -19.666 1.198 -1.948 1.00 65.44 96 LEU A CA 1
ATOM 807 C C . LEU A 1 96 ? -20.028 0.481 -0.648 1.00 65.44 96 LEU A C 1
ATOM 809 O O . LEU A 1 96 ? -19.506 -0.601 -0.417 1.00 65.44 96 LEU A O 1
ATOM 813 N N . SER A 1 97 ? -20.944 1.016 0.166 1.00 66.06 97 SER A N 1
ATOM 814 C CA . SER A 1 97 ? -21.403 0.334 1.382 1.00 66.06 97 SER A CA 1
ATOM 815 C C . SER A 1 97 ? -22.199 -0.932 1.062 1.00 66.06 97 SER A C 1
ATOM 817 O O . SER A 1 97 ? -21.928 -1.977 1.646 1.00 66.06 97 SER A O 1
ATOM 819 N N . LYS A 1 98 ? -23.110 -0.887 0.075 1.00 72.25 98 LYS A N 1
ATOM 820 C CA . LYS A 1 98 ? -23.816 -2.082 -0.423 1.00 72.25 98 LYS A CA 1
ATOM 821 C C . LYS A 1 98 ? -22.853 -3.125 -0.986 1.00 72.25 98 LYS A C 1
ATOM 823 O O . LYS A 1 98 ? -23.013 -4.308 -0.714 1.00 72.25 98 LYS A O 1
ATOM 828 N N . PHE A 1 99 ? -21.849 -2.692 -1.739 1.00 66.88 99 PHE A N 1
ATOM 829 C CA . 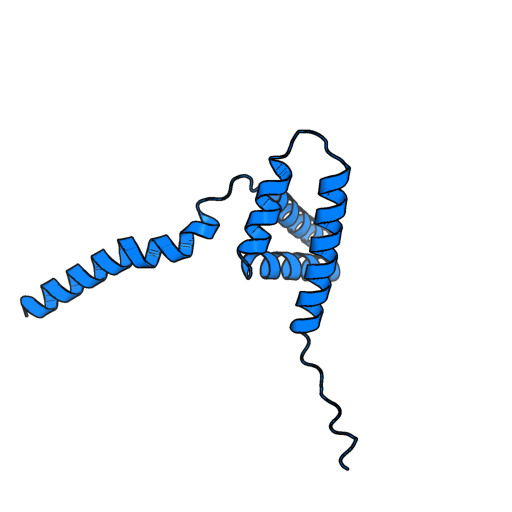PHE A 1 99 ? -20.837 -3.563 -2.326 1.00 66.88 99 PHE A CA 1
ATOM 830 C C . PHE A 1 99 ? -19.893 -4.148 -1.269 1.00 66.88 99 PHE A C 1
ATOM 832 O O . PHE A 1 99 ? -19.526 -5.316 -1.360 1.00 66.88 99 PHE A O 1
ATOM 839 N N . TYR A 1 100 ? -19.536 -3.370 -0.245 1.00 68.94 100 TYR A N 1
ATOM 840 C CA . TYR A 1 100 ? -18.757 -3.828 0.904 1.00 68.94 100 TYR A CA 1
ATOM 841 C C . TYR A 1 100 ? -19.523 -4.892 1.695 1.00 68.94 100 TYR A C 1
ATOM 843 O O . TYR A 1 100 ? -18.975 -5.956 1.964 1.00 68.94 100 TYR A O 1
ATOM 851 N N . GLU A 1 101 ? -20.806 -4.657 1.979 1.00 70.38 101 GLU A N 1
ATOM 852 C CA . GLU A 1 101 ? -21.704 -5.644 2.594 1.00 70.38 101 GLU A CA 1
ATOM 853 C C . GLU A 1 101 ? -21.841 -6.911 1.743 1.00 70.38 101 GLU A C 1
ATOM 855 O O . GLU A 1 101 ? -21.746 -8.031 2.244 1.00 70.38 101 GLU A O 1
ATOM 860 N N . GLU A 1 102 ? -22.007 -6.765 0.429 1.00 73.88 102 GLU A N 1
ATOM 861 C CA . GLU A 1 102 ? -22.129 -7.897 -0.488 1.00 73.88 102 GLU A CA 1
ATOM 862 C C . GLU A 1 102 ? -20.843 -8.734 -0.548 1.00 73.88 102 GLU A C 1
ATOM 864 O O . GLU A 1 102 ? -20.888 -9.966 -0.498 1.00 73.88 102 GLU A O 1
ATOM 869 N N . MET A 1 103 ? -19.686 -8.078 -0.575 1.00 64.25 103 MET A N 1
ATOM 870 C CA . MET A 1 103 ? -18.376 -8.724 -0.551 1.00 64.25 103 MET A CA 1
ATOM 871 C C . MET A 1 103 ? -18.062 -9.370 0.805 1.00 64.25 103 MET A C 1
ATOM 873 O O . MET A 1 103 ? -17.589 -10.507 0.836 1.00 64.25 103 MET A O 1
ATOM 877 N N . HIS A 1 104 ? -18.384 -8.705 1.917 1.00 65.56 104 HIS A N 1
ATOM 878 C CA . HIS A 1 104 ? -18.271 -9.252 3.273 1.00 65.56 104 HIS A CA 1
ATOM 879 C C . HIS A 1 104 ? -19.191 -10.471 3.474 1.00 65.56 104 HIS A C 1
ATOM 881 O O . HIS A 1 104 ? -18.837 -11.457 4.120 1.00 65.56 104 HIS A O 1
ATOM 887 N N . ASN A 1 105 ? -20.376 -10.463 2.862 1.00 69.06 105 ASN A N 1
ATOM 888 C CA . ASN A 1 105 ? -21.293 -11.599 2.876 1.00 69.06 105 ASN A CA 1
ATOM 889 C C . ASN A 1 105 ? -20.811 -12.756 1.977 1.00 69.06 105 ASN A C 1
ATOM 891 O O . ASN A 1 105 ? -21.045 -13.919 2.304 1.00 69.06 105 ASN A O 1
ATOM 895 N N . ARG A 1 106 ? -20.103 -12.463 0.874 1.00 64.06 106 ARG A N 1
ATOM 896 C CA . ARG A 1 106 ? -19.492 -13.469 -0.021 1.00 64.06 106 ARG A CA 1
ATOM 897 C C . ARG A 1 106 ? -18.281 -14.176 0.592 1.00 64.06 106 ARG A C 1
ATOM 899 O O . ARG A 1 106 ? -18.047 -15.335 0.262 1.00 64.06 106 ARG A O 1
ATOM 906 N N . SER A 1 107 ? -17.529 -13.516 1.473 1.00 57.94 107 SER A N 1
ATOM 907 C CA . SER A 1 107 ? -16.386 -14.109 2.184 1.00 57.94 107 SER A CA 1
ATOM 908 C C . SER A 1 107 ? -16.781 -14.924 3.422 1.00 57.94 107 SER A C 1
ATOM 910 O O . SER A 1 107 ? -15.960 -15.684 3.939 1.00 57.94 107 SER A O 1
ATOM 912 N N . ARG A 1 108 ? -18.043 -14.848 3.871 1.00 48.31 108 ARG A N 1
ATOM 913 C CA . ARG A 1 108 ? -18.583 -15.736 4.907 1.00 48.31 108 ARG A CA 1
ATOM 914 C C . ARG A 1 108 ? -18.833 -17.124 4.312 1.00 48.31 108 ARG A C 1
ATOM 916 O O . ARG A 1 108 ? -19.831 -17.348 3.626 1.00 48.31 108 ARG A O 1
ATOM 923 N N . TRP A 1 109 ? -17.958 -18.084 4.610 1.00 40.03 109 TRP A N 1
ATOM 924 C CA . TRP A 1 109 ? -18.284 -19.502 4.456 1.00 40.03 109 TRP A CA 1
ATOM 925 C C . TRP A 1 109 ? -19.572 -19.770 5.246 1.00 40.03 109 TRP A C 1
ATOM 927 O O . TRP A 1 109 ? -19.590 -19.677 6.474 1.00 40.03 109 TRP A O 1
ATOM 937 N N . LYS A 1 110 ? -20.687 -20.019 4.551 1.00 48.78 110 LYS A N 1
ATOM 938 C CA . LYS A 1 110 ? -21.913 -20.459 5.216 1.00 48.78 110 LYS A CA 1
ATOM 939 C C . LYS A 1 110 ? -21.708 -21.933 5.544 1.00 48.78 110 LYS A C 1
ATOM 941 O O . LYS A 1 110 ? -21.528 -22.694 4.594 1.00 48.78 110 LYS A O 1
ATOM 946 N N . PRO A 1 111 ? -21.782 -22.369 6.815 1.00 41.09 111 PRO A N 1
ATOM 947 C CA . PRO A 1 111 ? -22.003 -23.777 7.086 1.00 41.09 111 PRO A CA 1
ATOM 948 C C . PRO A 1 111 ? -23.364 -24.115 6.478 1.00 41.09 111 PRO A C 1
ATOM 950 O O . PRO A 1 111 ? -24.425 -23.820 7.032 1.00 41.09 111 PRO A O 1
ATOM 953 N N . THR A 1 112 ? -23.352 -24.637 5.255 1.00 51.19 112 THR A N 1
ATOM 954 C CA . THR A 1 112 ? -24.543 -25.170 4.617 1.00 51.19 112 THR A CA 1
ATOM 955 C C . THR A 1 112 ? -25.066 -26.266 5.524 1.00 51.19 112 THR A C 1
ATOM 957 O O . THR A 1 112 ? -24.359 -27.230 5.799 1.00 51.19 112 THR A O 1
ATOM 960 N N . LYS A 1 113 ? -26.289 -26.052 6.014 1.00 50.09 113 LYS A N 1
ATOM 961 C CA . LYS A 1 113 ? -27.158 -26.961 6.767 1.00 50.09 113 LYS A CA 1
ATOM 962 C C . LYS A 1 113 ? -26.845 -28.446 6.506 1.00 50.09 113 LYS A C 1
ATOM 964 O O . LYS A 1 113 ? -27.472 -29.063 5.653 1.00 50.09 113 LYS A O 1
ATOM 969 N N . LEU A 1 114 ? -25.925 -29.020 7.279 1.00 50.06 114 LEU A N 1
ATOM 970 C CA . LEU A 1 114 ? -25.660 -30.463 7.337 1.00 50.06 114 LEU A CA 1
ATOM 971 C C . LEU A 1 114 ? -26.495 -31.161 8.428 1.00 50.06 114 LEU A C 1
ATOM 973 O O . LEU A 1 114 ? -26.283 -32.329 8.709 1.00 50.06 114 LEU A O 1
ATOM 977 N N . SER A 1 115 ? -27.483 -30.477 9.016 1.00 49.59 115 SER A N 1
ATOM 978 C CA . SER A 1 115 ? -28.413 -31.053 10.002 1.00 49.59 115 SER A CA 1
ATOM 979 C C . SER A 1 115 ? -29.758 -31.499 9.411 1.00 49.59 115 SER A C 1
ATOM 981 O O . SER A 1 115 ? -30.704 -31.733 10.151 1.00 49.59 115 SER A O 1
ATOM 983 N N . LYS A 1 116 ? -29.876 -31.587 8.078 1.00 53.12 116 LYS A N 1
ATOM 984 C CA . LYS A 1 116 ? -31.083 -32.104 7.397 1.00 53.12 116 LYS A CA 1
ATOM 985 C C . LYS A 1 116 ? -30.919 -33.512 6.809 1.00 53.12 116 LYS A C 1
ATOM 987 O O . LYS A 1 116 ? -31.823 -33.973 6.122 1.00 53.12 116 LYS A O 1
ATOM 992 N N . PHE A 1 117 ? -29.788 -34.166 7.072 1.00 54.53 117 PHE A N 1
ATOM 993 C CA . PHE A 1 117 ? -29.472 -35.520 6.597 1.00 54.53 117 PHE A CA 1
ATOM 994 C C . PHE A 1 117 ? -28.980 -36.457 7.716 1.00 54.53 117 PHE A C 1
ATOM 996 O O . PHE A 1 117 ? -28.310 -37.446 7.432 1.00 54.53 117 PHE A O 1
ATOM 1003 N N . LEU A 1 118 ? -29.325 -36.156 8.970 1.00 49.44 118 LEU A N 1
ATOM 1004 C CA . LEU A 1 118 ? -29.199 -37.071 10.105 1.00 49.44 118 LEU A CA 1
ATOM 1005 C C . LEU A 1 118 ? -30.545 -37.143 10.824 1.00 49.44 118 LEU A C 1
ATOM 1007 O O . LEU A 1 118 ? -31.120 -36.052 11.048 1.00 49.44 118 LEU A O 1
#

Radius of gyration: 21.6 Å; Cα contacts (8 Å, |Δi|>4): 36; chains: 1; bounding box: 58×58×48 Å

Mean predicted aligned error: 11.91 Å